Protein AF-A0A392Q6C0-F1 (afdb_monomer_lite)

Sequence (117 aa):
AQSGRGTIIGIIDTGIWPESDSFRDDHMDNPPPRWRGICQVGESFDGSHCNRKIIGARWYYKGYEAEFGKLNISNGVEYLSPRDAFGHGTHTSSTAAGVLVENASFKGLAKGSARGG

Secondary structure (DSSP, 8-state):
--TTTT------SS-B-TTSGGG--TTPPPPPTT----B--BTTB-GGG--SSS--B----HHHHHHH-S---GGGS--SSSB-SSSHHHHHHHHHHPPPEEEEEETTEEEEEE---

Organism: NCBI:txid97028

pLDDT: mean 94.41, std 7.81, range [44.97, 98.75]

InterPro domains:
  IPR000209 Peptidase S8/S53 domain [PF00082] (4-112)
  IPR015500 Peptidase S8, subtilisin-related [PR00723] (4-23)
  IPR015500 Peptidase S8, subtilisin-related [PR00723] (84-97)
  IPR036852 Peptidase S8/S53 domain superfamily [G3DSA:3.40.50.200] (1-117)
  IPR036852 Peptidase S8/S53 domain superfamily [SSF52743] (3-112)
  IPR045051 Subtilisin-like protease [PTHR10795] (4-117)

Radius of gyration: 15.45 Å; chains: 1; bounding box: 41×22×43 Å

Structure (mmCIF, N/CA/C/O backbone):
data_AF-A0A392Q6C0-F1
#
_entry.id   AF-A0A392Q6C0-F1
#
loop_
_atom_site.group_PDB
_atom_site.id
_atom_site.type_symbol
_atom_site.label_atom_id
_atom_site.label_alt_id
_atom_site.label_comp_id
_atom_site.label_asym_id
_atom_site.label_entity_id
_atom_site.label_seq_id
_atom_site.pdbx_PDB_ins_code
_atom_site.Cartn_x
_atom_site.Cartn_y
_atom_site.Cartn_z
_atom_site.occupancy
_atom_site.B_iso_or_equiv
_atom_site.auth_seq_id
_atom_site.auth_comp_id
_atom_site.auth_asym_id
_atom_site.auth_atom_id
_atom_site.pdbx_PDB_model_num
ATOM 1 N N . ALA A 1 1 ? -24.149 9.189 11.033 1.00 44.97 1 ALA A N 1
ATOM 2 C CA . ALA A 1 1 ? -23.258 9.993 10.172 1.00 44.97 1 ALA A CA 1
ATOM 3 C C . ALA A 1 1 ? -22.483 9.048 9.252 1.00 44.97 1 ALA A C 1
ATOM 5 O O . ALA A 1 1 ? -21.756 8.207 9.755 1.00 44.97 1 ALA A O 1
ATOM 6 N N . GLN A 1 2 ? -22.694 9.119 7.933 1.00 57.28 2 GLN A N 1
ATOM 7 C CA . GLN A 1 2 ? -22.043 8.267 6.918 1.00 57.28 2 GLN A CA 1
ATOM 8 C C . GLN A 1 2 ? -20.742 8.909 6.401 1.00 57.28 2 GLN A C 1
ATOM 10 O O . GLN A 1 2 ? -20.572 9.087 5.197 1.00 57.28 2 GLN A O 1
ATOM 15 N N . SER A 1 3 ? -19.851 9.351 7.293 1.00 67.94 3 SER A N 1
ATOM 16 C CA . SER A 1 3 ? -18.682 10.119 6.843 1.00 67.94 3 SER A CA 1
ATOM 17 C C . SER A 1 3 ? -17.766 9.246 5.971 1.00 67.94 3 SER A C 1
ATOM 19 O O . SER A 1 3 ? -17.261 8.230 6.439 1.00 67.94 3 SER A O 1
ATOM 21 N N . GLY A 1 4 ? -17.606 9.611 4.693 1.00 78.62 4 GLY A N 1
ATOM 22 C CA . GLY A 1 4 ? -16.694 8.970 3.731 1.00 78.62 4 GLY A CA 1
ATOM 23 C C . GLY A 1 4 ? -17.248 7.798 2.902 1.00 78.62 4 GLY A C 1
ATOM 24 O O . GLY A 1 4 ? -16.569 7.346 1.980 1.00 78.62 4 GLY A O 1
ATOM 25 N N . ARG A 1 5 ? -18.469 7.303 3.158 1.00 82.94 5 ARG A N 1
ATOM 26 C CA . ARG A 1 5 ? -19.019 6.135 2.437 1.00 82.94 5 ARG A CA 1
ATOM 27 C C . ARG A 1 5 ? -19.204 6.439 0.943 1.00 82.94 5 ARG A C 1
ATOM 29 O O . ARG A 1 5 ? -19.884 7.390 0.577 1.00 82.94 5 ARG A O 1
ATOM 36 N N . GLY A 1 6 ? -18.630 5.607 0.073 1.00 87.12 6 GLY A N 1
ATOM 37 C CA . GLY A 1 6 ? -18.707 5.776 -1.387 1.00 87.12 6 GLY A CA 1
ATOM 38 C C . GLY A 1 6 ? -17.686 6.755 -1.987 1.00 87.12 6 GLY A C 1
ATOM 39 O O . GLY A 1 6 ? -17.549 6.834 -3.219 1.00 87.12 6 GLY A O 1
ATOM 40 N N . THR A 1 7 ? -16.938 7.464 -1.138 1.00 92.69 7 THR A N 1
ATOM 41 C CA . THR A 1 7 ? -15.783 8.274 -1.533 1.00 92.69 7 THR A CA 1
ATOM 42 C C . THR A 1 7 ? -14.560 7.378 -1.691 1.00 92.69 7 THR A C 1
ATOM 44 O O . THR A 1 7 ? -14.375 6.416 -0.954 1.00 92.69 7 THR A O 1
ATOM 47 N N . ILE A 1 8 ? -13.729 7.689 -2.683 1.00 96.25 8 ILE A N 1
ATOM 48 C CA . ILE A 1 8 ? -12.494 6.964 -2.979 1.00 96.25 8 ILE A CA 1
ATOM 49 C C . ILE A 1 8 ? -11.374 7.997 -2.948 1.00 96.25 8 ILE A C 1
ATOM 51 O O . ILE A 1 8 ? -11.468 9.004 -3.649 1.00 96.25 8 ILE A O 1
ATOM 55 N N . ILE A 1 9 ? -10.350 7.754 -2.134 1.00 97.00 9 ILE A N 1
ATOM 56 C CA . ILE A 1 9 ? -9.175 8.619 -2.011 1.00 97.00 9 ILE A CA 1
ATOM 57 C C . ILE A 1 9 ? -8.041 7.965 -2.800 1.00 97.00 9 ILE A C 1
ATOM 59 O O . ILE A 1 9 ? -7.673 6.825 -2.525 1.00 97.00 9 ILE A O 1
ATOM 63 N N . GLY A 1 10 ? -7.519 8.671 -3.802 1.00 97.94 10 GLY A N 1
ATOM 64 C CA . GLY A 1 10 ? -6.311 8.265 -4.515 1.00 97.94 10 GLY A CA 1
ATOM 65 C C . GLY A 1 10 ? -5.081 8.845 -3.827 1.00 97.94 10 GLY A C 1
ATOM 66 O O . GLY A 1 10 ? -5.032 10.049 -3.594 1.00 97.94 10 GLY A O 1
ATOM 67 N N . ILE A 1 11 ? -4.103 7.997 -3.520 1.00 98.25 11 ILE A N 1
ATOM 68 C CA . ILE A 1 11 ? -2.833 8.385 -2.900 1.00 98.25 11 ILE A CA 1
ATOM 69 C C . ILE A 1 11 ? -1.718 8.104 -3.914 1.00 98.25 11 ILE A C 1
ATOM 71 O O . ILE A 1 11 ? -1.582 6.972 -4.376 1.00 98.25 11 ILE A O 1
ATOM 75 N N . ILE A 1 12 ? -0.969 9.140 -4.303 1.00 98.12 12 ILE A N 1
ATOM 76 C CA . ILE A 1 12 ? 0.212 9.030 -5.173 1.00 98.12 12 ILE A CA 1
ATOM 77 C C . ILE A 1 12 ? 1.431 9.139 -4.263 1.00 98.12 12 ILE A C 1
ATOM 79 O O . ILE A 1 12 ? 1.729 10.223 -3.773 1.00 98.12 12 ILE A O 1
ATOM 83 N N . ASP A 1 13 ? 2.076 8.011 -3.989 1.00 97.88 13 ASP A N 1
ATOM 84 C CA . ASP A 1 13 ? 3.113 7.890 -2.961 1.00 97.88 13 ASP A CA 1
ATOM 85 C C . ASP A 1 13 ? 4.011 6.667 -3.262 1.00 97.88 13 ASP A C 1
ATOM 87 O O . ASP A 1 13 ? 3.919 6.101 -4.353 1.00 97.88 13 ASP A O 1
ATOM 91 N N . THR A 1 14 ? 4.848 6.230 -2.318 1.00 97.06 14 THR A N 1
ATOM 92 C CA . THR A 1 14 ? 5.822 5.126 -2.452 1.00 97.06 14 THR A CA 1
ATOM 93 C C . THR A 1 14 ? 5.209 3.721 -2.490 1.00 97.06 14 THR A C 1
ATOM 95 O O . THR A 1 14 ? 5.929 2.736 -2.402 1.00 97.06 14 THR A O 1
ATOM 98 N N . GLY A 1 15 ? 3.884 3.604 -2.604 1.00 98.19 15 GLY A N 1
ATOM 99 C CA . GLY A 1 15 ? 3.158 2.333 -2.583 1.00 98.19 15 GLY A CA 1
ATOM 100 C C . GLY A 1 15 ? 2.342 2.131 -1.308 1.00 98.19 15 GLY A C 1
ATOM 101 O O . GLY A 1 15 ? 1.994 3.085 -0.609 1.00 98.19 15 GLY A O 1
ATOM 102 N N . ILE A 1 16 ? 1.986 0.878 -1.024 1.00 98.75 16 ILE A N 1
ATOM 103 C CA . ILE A 1 16 ? 1.256 0.493 0.191 1.00 98.75 16 ILE A CA 1
ATOM 104 C C . ILE A 1 16 ? 1.733 -0.857 0.743 1.00 98.75 16 ILE A C 1
ATOM 106 O O . ILE A 1 16 ? 2.096 -1.749 -0.023 1.00 98.75 16 ILE A O 1
ATOM 110 N N . TRP A 1 17 ? 1.719 -1.021 2.069 1.00 98.56 17 TRP A N 1
ATOM 111 C CA . TRP A 1 17 ? 1.899 -2.308 2.744 1.00 98.56 17 TRP A CA 1
ATOM 112 C C . TRP A 1 17 ? 0.529 -2.927 3.081 1.00 98.56 17 TRP A C 1
ATOM 114 O O . TRP A 1 17 ? -0.049 -2.605 4.126 1.00 98.56 17 TRP A O 1
ATOM 124 N N . PRO A 1 18 ? -0.039 -3.763 2.192 1.00 98.38 18 PRO A N 1
ATOM 125 C CA . PRO A 1 18 ? -1.437 -4.196 2.262 1.00 98.38 18 PRO A CA 1
ATOM 126 C C . PRO A 1 18 ? -1.781 -5.026 3.505 1.00 98.38 18 PRO A C 1
ATOM 128 O O . PRO A 1 18 ? -2.929 -5.018 3.938 1.00 98.38 18 PRO A O 1
ATOM 131 N N . GLU A 1 19 ? -0.804 -5.694 4.117 1.00 98.38 19 GLU A N 1
ATOM 132 C CA . GLU A 1 19 ? -0.999 -6.525 5.310 1.00 98.38 19 GLU A CA 1
ATOM 133 C C . GLU A 1 19 ? -1.127 -5.716 6.609 1.00 98.38 19 GLU A C 1
ATOM 135 O O . GLU A 1 19 ? -1.334 -6.294 7.674 1.00 98.38 19 GLU A O 1
ATOM 140 N N . SER A 1 20 ? -0.976 -4.388 6.562 1.00 98.44 20 SER A N 1
ATOM 141 C CA . SER A 1 20 ? -1.155 -3.549 7.748 1.00 98.44 20 SER A CA 1
ATOM 142 C C . SER A 1 20 ? -2.582 -3.650 8.291 1.00 98.44 20 SER A C 1
ATOM 144 O O . SER A 1 20 ? -3.556 -3.549 7.542 1.00 98.44 20 SER A O 1
ATOM 146 N N . ASP A 1 21 ? -2.715 -3.705 9.618 1.00 98.06 21 ASP A N 1
ATOM 147 C CA . ASP A 1 21 ? -4.013 -3.676 10.304 1.00 98.06 21 ASP A CA 1
ATOM 148 C C . ASP A 1 21 ? -4.868 -2.452 9.934 1.00 98.06 21 ASP A C 1
ATOM 150 O O . ASP A 1 21 ? -6.098 -2.508 9.973 1.00 98.06 21 ASP A O 1
ATOM 154 N N . SER A 1 22 ? -4.229 -1.357 9.509 1.00 98.31 22 SER A N 1
ATOM 155 C CA . SER A 1 22 ? -4.911 -0.143 9.040 1.00 98.31 22 SER A CA 1
ATOM 156 C C . SER A 1 22 ? -5.716 -0.354 7.753 1.00 98.31 22 SER A C 1
ATOM 158 O O . SER A 1 22 ? -6.545 0.496 7.408 1.00 98.31 22 SER A O 1
ATOM 160 N N . PHE A 1 23 ? -5.499 -1.464 7.043 1.00 98.12 23 PHE A N 1
ATOM 161 C CA . PHE A 1 23 ? -6.120 -1.761 5.753 1.00 98.12 23 PHE A CA 1
ATOM 162 C C . PHE A 1 23 ? -6.996 -3.020 5.745 1.00 98.12 23 PHE A C 1
ATOM 164 O O . PHE A 1 23 ? -7.399 -3.482 4.673 1.00 98.12 23 PHE A O 1
ATOM 171 N N . ARG A 1 24 ? -7.352 -3.551 6.923 1.00 97.19 24 ARG A N 1
ATOM 172 C CA . ARG A 1 24 ? -8.367 -4.610 7.035 1.00 97.19 24 ARG A CA 1
ATOM 173 C C . ARG A 1 24 ? -9.732 -4.125 6.549 1.00 97.19 24 ARG A C 1
ATOM 175 O O . ARG A 1 24 ? -10.034 -2.928 6.568 1.00 97.19 24 ARG A O 1
ATOM 182 N N . ASP A 1 25 ? -10.572 -5.062 6.123 1.00 96.12 25 ASP A N 1
ATOM 183 C CA . ASP A 1 25 ? -11.842 -4.772 5.457 1.00 96.12 25 ASP A CA 1
ATOM 184 C C . ASP A 1 25 ? -13.060 -5.484 6.082 1.00 96.12 25 ASP A C 1
ATOM 186 O O . ASP A 1 25 ? -14.130 -5.548 5.466 1.00 96.12 25 ASP A O 1
ATOM 190 N N . ASP A 1 26 ? -12.920 -5.957 7.327 1.00 91.44 26 ASP A N 1
ATOM 191 C CA . ASP A 1 26 ? -13.892 -6.778 8.078 1.00 91.44 26 ASP A CA 1
ATOM 192 C C . ASP A 1 26 ? -15.316 -6.191 8.107 1.00 91.44 26 ASP A C 1
ATOM 194 O O . ASP A 1 26 ? -16.311 -6.917 8.150 1.00 91.44 26 ASP A O 1
ATOM 198 N N . HIS A 1 27 ? -15.426 -4.861 8.060 1.00 87.00 27 HIS A N 1
ATOM 199 C CA . HIS A 1 27 ? -16.690 -4.119 8.130 1.00 87.00 27 HIS A CA 1
ATOM 200 C C . HIS A 1 27 ? -16.869 -3.127 6.972 1.00 87.00 27 HIS A C 1
ATOM 202 O O . HIS A 1 27 ? -17.583 -2.133 7.103 1.00 87.00 27 HIS A O 1
ATOM 208 N N . MET A 1 28 ? -16.201 -3.377 5.843 1.00 91.12 28 MET A N 1
ATOM 209 C CA . MET A 1 28 ? -16.342 -2.574 4.628 1.00 91.12 28 MET A CA 1
ATOM 210 C C . MET A 1 28 ? -17.332 -3.203 3.656 1.00 91.12 28 MET A C 1
ATOM 212 O O . MET A 1 28 ? -17.314 -4.412 3.432 1.00 91.12 28 MET A O 1
ATOM 216 N N . ASP A 1 29 ? -18.161 -2.376 3.025 1.00 91.88 29 ASP A N 1
ATOM 217 C CA . ASP A 1 29 ? -18.975 -2.797 1.888 1.00 91.88 29 ASP A CA 1
ATOM 218 C C . ASP A 1 29 ? -18.130 -2.980 0.633 1.00 91.88 29 ASP A C 1
ATOM 220 O O . ASP A 1 29 ? -16.992 -2.522 0.539 1.00 91.88 29 ASP A O 1
ATOM 224 N N . ASN A 1 30 ? -18.722 -3.612 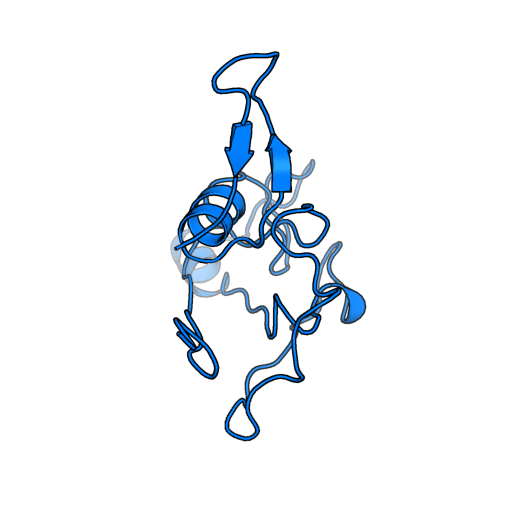-0.376 1.00 94.31 30 ASN A N 1
ATOM 225 C CA . ASN A 1 30 ? -18.089 -3.722 -1.681 1.00 94.31 30 ASN A CA 1
ATOM 226 C C . ASN A 1 30 ? -17.744 -2.337 -2.265 1.00 94.31 30 ASN A C 1
ATOM 228 O O . ASN A 1 30 ? -18.476 -1.366 -2.027 1.00 94.31 30 ASN A O 1
ATOM 232 N N . PRO A 1 31 ? -16.674 -2.247 -3.080 1.00 94.88 31 PRO A N 1
ATOM 233 C CA . PRO A 1 31 ? -16.307 -1.013 -3.762 1.00 94.88 31 PRO A CA 1
ATOM 234 C C . PRO A 1 31 ? -17.495 -0.403 -4.527 1.00 94.88 31 PRO A C 1
ATOM 236 O O . PRO A 1 31 ? -18.320 -1.144 -5.073 1.00 94.88 31 PRO A O 1
ATOM 239 N N . PRO A 1 32 ? -17.595 0.937 -4.624 1.00 95.19 32 PRO A N 1
ATOM 240 C CA . PRO A 1 32 ? -18.695 1.586 -5.333 1.00 95.19 32 PRO A CA 1
ATOM 241 C C . PRO A 1 32 ? -18.816 1.081 -6.782 1.00 95.19 32 PRO A C 1
ATOM 243 O O . PRO A 1 32 ? -17.789 0.981 -7.450 1.00 95.19 32 PRO A O 1
ATOM 246 N N . PRO A 1 33 ? -20.026 0.873 -7.341 1.00 95.69 33 PRO A N 1
ATOM 247 C CA . PRO A 1 33 ? -20.200 0.347 -8.706 1.00 95.69 33 PRO A CA 1
ATOM 248 C C . PRO A 1 33 ? -19.524 1.172 -9.815 1.00 95.69 33 PRO A C 1
ATOM 250 O O . PRO A 1 33 ? -19.254 0.671 -10.905 1.00 95.69 33 PRO A O 1
ATOM 253 N N . ARG A 1 34 ? -19.248 2.455 -9.542 1.00 96.31 34 ARG A N 1
ATOM 254 C CA . ARG A 1 34 ? -18.508 3.361 -10.435 1.00 96.31 34 ARG A CA 1
ATOM 255 C C . ARG A 1 34 ? -16.997 3.104 -10.468 1.00 96.31 34 ARG A C 1
ATOM 257 O O . ARG A 1 34 ? -16.316 3.689 -11.304 1.00 96.31 34 ARG A O 1
ATOM 264 N N . TRP A 1 35 ? -16.454 2.310 -9.545 1.00 97.56 35 TRP A N 1
ATOM 265 C CA . TRP A 1 35 ? -15.030 2.003 -9.488 1.00 97.56 35 TRP A CA 1
ATOM 266 C C . TRP A 1 35 ? -14.620 1.134 -10.680 1.00 97.56 35 TRP A C 1
ATOM 268 O O . TRP A 1 35 ? -15.233 0.107 -10.957 1.00 97.56 35 TRP A O 1
ATOM 278 N N . ARG A 1 36 ? -13.582 1.571 -11.401 1.00 97.75 36 ARG A N 1
ATOM 279 C CA . ARG A 1 36 ? -13.035 0.899 -12.595 1.00 97.75 36 ARG A CA 1
ATOM 280 C C . ARG A 1 36 ? -11.523 0.668 -12.506 1.00 97.75 36 ARG A C 1
ATOM 282 O O . ARG A 1 36 ? -10.896 0.337 -13.507 1.00 97.75 36 ARG A O 1
ATOM 289 N N . GLY A 1 37 ? -10.926 0.914 -11.339 1.00 97.56 37 GLY A N 1
ATOM 290 C CA . GLY A 1 37 ? -9.506 0.658 -11.121 1.00 97.56 37 GLY A CA 1
ATOM 291 C C . GLY A 1 37 ? -9.199 -0.838 -11.083 1.00 97.56 37 GLY A C 1
ATOM 292 O O . GLY A 1 37 ? -10.100 -1.674 -11.060 1.00 97.56 37 GLY A O 1
ATOM 293 N N . ILE A 1 38 ? -7.909 -1.164 -11.076 1.00 98.19 38 ILE A N 1
ATOM 294 C CA . ILE A 1 38 ? -7.424 -2.546 -11.022 1.00 98.19 38 ILE A CA 1
ATOM 295 C C . ILE A 1 38 ? -6.523 -2.742 -9.806 1.00 98.19 38 ILE A C 1
ATOM 297 O O . ILE A 1 38 ? -5.948 -1.783 -9.289 1.00 98.19 38 ILE A O 1
ATOM 301 N N . CYS A 1 39 ? -6.362 -3.998 -9.407 1.00 98.44 39 CYS A N 1
ATOM 302 C CA . CYS A 1 39 ? -5.266 -4.428 -8.556 1.00 98.44 39 CYS A CA 1
ATOM 303 C C . CYS A 1 39 ? -4.130 -4.929 -9.452 1.00 98.44 39 CYS A C 1
ATOM 305 O O . CYS A 1 39 ? -4.190 -6.044 -9.968 1.00 98.44 39 CYS A O 1
ATOM 307 N N . GLN A 1 40 ? -3.151 -4.073 -9.744 1.00 98.62 40 GLN A N 1
ATOM 308 C CA . GLN A 1 40 ? -2.041 -4.452 -10.611 1.00 98.62 40 GLN A CA 1
ATOM 309 C C . GLN A 1 40 ? -1.063 -5.341 -9.841 1.00 98.62 40 GLN A C 1
ATOM 311 O O . GLN A 1 40 ? -0.445 -4.892 -8.881 1.00 98.62 40 GLN A O 1
ATOM 316 N N . VAL A 1 41 ? -0.911 -6.583 -10.299 1.00 98.19 41 VAL A N 1
ATOM 317 C CA . VAL A 1 41 ? 0.049 -7.537 -9.735 1.00 98.19 41 VAL A CA 1
ATOM 318 C C . VAL A 1 41 ? 1.491 -7.158 -10.080 1.00 98.19 41 VAL A C 1
ATOM 320 O O . VAL A 1 41 ? 1.750 -6.483 -11.083 1.00 98.19 41 VAL A O 1
ATOM 323 N N . GLY A 1 42 ? 2.426 -7.622 -9.261 1.00 96.69 42 GLY A N 1
ATOM 324 C CA . GLY A 1 42 ? 3.856 -7.440 -9.450 1.00 96.69 42 GLY A CA 1
ATOM 325 C C . GLY A 1 42 ? 4.663 -8.215 -8.414 1.00 96.69 42 GLY A C 1
ATOM 326 O O . GLY A 1 42 ? 4.159 -9.120 -7.749 1.00 96.69 42 GLY A O 1
ATOM 327 N N . GLU A 1 43 ? 5.931 -7.850 -8.278 1.00 95.88 43 GLU A N 1
ATOM 328 C CA . GLU A 1 43 ? 6.829 -8.417 -7.276 1.00 95.88 43 GLU A CA 1
ATOM 329 C C . GLU A 1 43 ? 6.244 -8.336 -5.858 1.00 95.88 43 GLU A C 1
ATOM 331 O O . GLU A 1 43 ? 5.897 -7.258 -5.372 1.00 95.88 43 GLU A O 1
ATOM 336 N N . SER A 1 44 ? 6.126 -9.489 -5.194 1.00 95.50 44 SER A N 1
ATOM 337 C CA . SER A 1 44 ? 5.594 -9.607 -3.829 1.00 95.50 44 SER A CA 1
ATOM 338 C C . SER A 1 44 ? 4.209 -8.968 -3.631 1.00 95.50 44 SER A C 1
ATOM 340 O O . SER A 1 44 ? 3.841 -8.627 -2.511 1.00 95.50 44 SER A O 1
ATOM 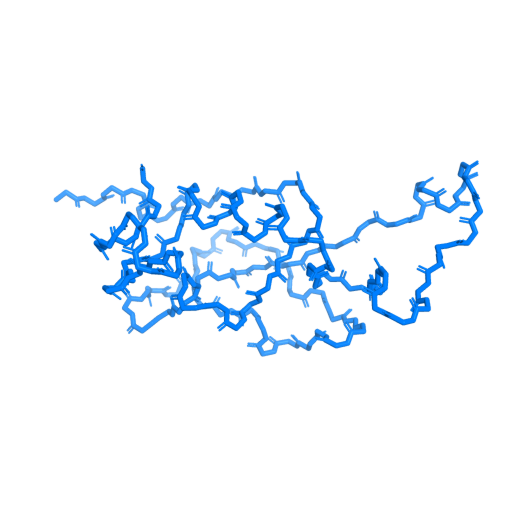342 N N . PHE A 1 45 ? 3.425 -8.786 -4.697 1.00 98.06 45 PHE A N 1
ATOM 343 C CA . PHE A 1 45 ? 2.097 -8.179 -4.642 1.00 98.06 45 PHE A CA 1
ATOM 344 C C . PHE A 1 45 ? 1.179 -8.872 -5.653 1.00 98.06 45 PHE A C 1
ATOM 346 O O . PHE A 1 45 ? 1.236 -8.625 -6.858 1.00 98.06 45 PHE A O 1
ATOM 353 N N . ASP A 1 46 ? 0.328 -9.766 -5.166 1.00 97.69 46 ASP A N 1
ATOM 354 C CA . ASP A 1 46 ? -0.694 -10.447 -5.961 1.00 97.69 46 ASP A CA 1
ATOM 355 C C . ASP A 1 46 ? -2.090 -9.806 -5.818 1.00 97.69 46 ASP A C 1
ATOM 357 O O . ASP A 1 46 ? -2.294 -8.854 -5.065 1.00 97.69 46 ASP A O 1
ATOM 361 N N . GLY A 1 47 ? -3.072 -10.343 -6.547 1.00 95.69 47 GLY A N 1
ATOM 362 C CA . GLY A 1 47 ? -4.435 -9.810 -6.567 1.00 95.69 47 GLY A CA 1
ATOM 363 C C . GLY A 1 47 ? -5.194 -9.905 -5.238 1.00 95.69 47 GLY A C 1
ATOM 364 O O . GLY A 1 47 ? -6.199 -9.215 -5.095 1.00 95.69 47 GLY A O 1
ATOM 365 N N . SER A 1 48 ? -4.733 -10.712 -4.276 1.00 96.19 48 SER A N 1
ATOM 366 C CA . SER A 1 48 ? -5.358 -10.834 -2.952 1.00 96.19 48 SER A CA 1
ATOM 367 C C . SER A 1 48 ? -5.032 -9.663 -2.019 1.00 96.19 48 SER A C 1
ATOM 369 O O . SER A 1 48 ? -5.724 -9.453 -1.027 1.00 96.19 48 SER A O 1
ATOM 371 N N . HIS A 1 49 ? -4.028 -8.855 -2.368 1.00 98.31 49 HIS A N 1
ATOM 372 C CA . HIS A 1 49 ? -3.633 -7.675 -1.598 1.00 98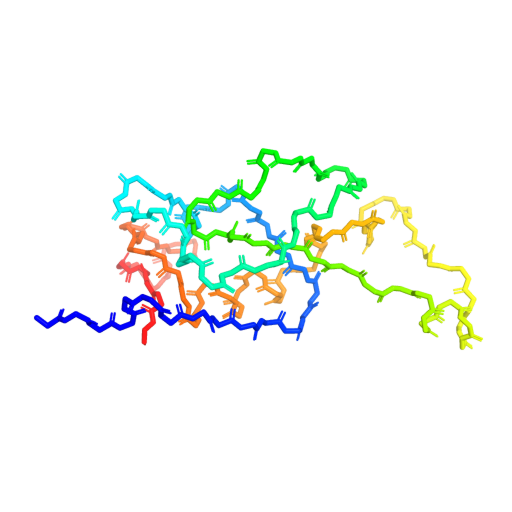.31 49 HIS A CA 1
ATOM 373 C C . HIS A 1 49 ? -4.569 -6.475 -1.787 1.00 98.31 49 HIS A C 1
ATOM 375 O O . HIS A 1 49 ? -4.512 -5.523 -1.008 1.00 98.31 49 HIS A O 1
ATOM 381 N N . CYS A 1 50 ? -5.441 -6.503 -2.798 1.00 98.44 50 CYS A N 1
ATOM 382 C CA . CYS A 1 50 ? -6.582 -5.599 -2.849 1.00 98.44 50 CYS A CA 1
ATOM 383 C C . CYS A 1 50 ? -7.807 -6.278 -2.244 1.00 98.44 50 CYS A C 1
ATOM 385 O O . CYS A 1 50 ? -8.100 -7.440 -2.512 1.00 98.44 50 CYS A O 1
ATOM 387 N N . ASN A 1 51 ? -8.555 -5.515 -1.462 1.00 97.75 51 ASN A N 1
ATOM 388 C CA . ASN A 1 51 ? -9.720 -5.976 -0.722 1.00 97.75 51 ASN A CA 1
ATOM 389 C C . ASN A 1 51 ? -10.811 -4.886 -0.760 1.00 97.75 51 ASN A C 1
ATOM 391 O O . ASN A 1 51 ? -10.771 -3.980 -1.599 1.00 97.75 51 ASN A O 1
ATOM 395 N N . ARG A 1 52 ? -11.813 -4.934 0.126 1.00 97.06 52 ARG A N 1
ATOM 396 C CA . ARG A 1 52 ? -12.857 -3.891 0.168 1.00 97.06 52 ARG A CA 1
ATOM 397 C C . ARG A 1 52 ? -12.359 -2.550 0.735 1.00 97.06 52 ARG A C 1
ATOM 399 O O . ARG A 1 52 ? -13.073 -1.553 0.649 1.00 97.06 52 ARG A O 1
ATOM 406 N N . LYS A 1 53 ? -11.134 -2.497 1.269 1.00 96.50 53 LYS A N 1
ATOM 407 C CA . LYS A 1 53 ? -10.458 -1.293 1.767 1.00 96.50 53 LYS A CA 1
ATOM 408 C C . LYS A 1 53 ? -9.458 -0.713 0.761 1.00 96.50 53 LYS A C 1
ATOM 410 O O . LYS A 1 53 ? -9.606 0.438 0.353 1.00 96.50 53 LYS A O 1
ATOM 415 N N . ILE A 1 54 ? -8.467 -1.500 0.346 1.00 98.12 54 ILE A N 1
ATOM 416 C CA . ILE A 1 54 ? -7.554 -1.193 -0.759 1.00 98.12 54 ILE A CA 1
ATOM 417 C C . ILE A 1 54 ? -8.221 -1.696 -2.033 1.00 98.12 54 ILE A C 1
ATOM 419 O O . ILE A 1 54 ? -8.022 -2.828 -2.457 1.00 98.12 54 ILE A O 1
ATOM 423 N N . ILE A 1 55 ? -9.058 -0.860 -2.640 1.00 98.12 55 ILE A N 1
ATOM 424 C CA . ILE A 1 55 ? -9.899 -1.290 -3.768 1.00 98.12 55 ILE A CA 1
ATOM 425 C C . ILE A 1 55 ? -9.162 -1.289 -5.118 1.00 98.12 55 ILE A C 1
ATOM 427 O O . ILE A 1 55 ? -9.681 -1.783 -6.120 1.00 98.12 55 ILE A O 1
ATOM 431 N N . GLY A 1 56 ? -7.951 -0.734 -5.166 1.00 98.56 56 GLY A N 1
ATOM 432 C CA . GLY A 1 56 ? -7.029 -0.908 -6.280 1.00 98.56 56 GLY A CA 1
ATOM 433 C C . GLY A 1 56 ? -5.654 -0.333 -5.988 1.00 98.56 56 GLY A C 1
ATOM 434 O O . GLY A 1 56 ? -5.479 0.497 -5.098 1.00 98.56 56 GLY A O 1
ATOM 435 N N . ALA A 1 57 ? -4.689 -0.805 -6.763 1.00 98.69 57 ALA A N 1
ATOM 436 C CA . ALA A 1 57 ? -3.276 -0.552 -6.563 1.00 98.69 57 ALA A CA 1
ATOM 437 C C . ALA A 1 57 ? -2.594 -0.497 -7.932 1.00 98.69 57 ALA A C 1
ATOM 439 O O . ALA A 1 57 ? -2.821 -1.356 -8.790 1.00 98.69 57 ALA A O 1
ATOM 440 N N . ARG A 1 58 ? -1.803 0.549 -8.161 1.00 98.25 58 ARG A N 1
ATOM 441 C CA . ARG A 1 58 ? -1.073 0.806 -9.407 1.00 98.25 58 ARG A CA 1
ATOM 442 C C . ARG A 1 58 ? 0.302 1.334 -9.057 1.00 98.25 58 ARG A C 1
ATOM 444 O O . ARG A 1 58 ? 0.476 1.950 -8.014 1.00 98.25 58 ARG A O 1
ATOM 451 N N . TRP A 1 59 ? 1.235 1.140 -9.971 1.00 97.00 59 TRP A N 1
ATOM 452 C CA . TRP A 1 59 ? 2.598 1.618 -9.831 1.00 97.00 59 TRP A CA 1
ATOM 453 C C . TRP A 1 59 ? 3.123 2.062 -11.197 1.00 97.00 59 TRP A C 1
ATOM 455 O O . TRP A 1 59 ? 2.697 1.553 -12.242 1.00 97.00 59 TRP A O 1
ATOM 465 N N . TYR A 1 60 ? 3.995 3.067 -11.191 1.00 96.38 60 TYR A N 1
ATOM 466 C CA . TYR A 1 60 ? 4.451 3.756 -12.394 1.00 96.38 60 TYR A CA 1
ATOM 467 C C . TYR A 1 60 ? 5.940 4.066 -12.264 1.00 96.38 60 TYR A C 1
ATOM 469 O O . TYR A 1 60 ? 6.326 4.984 -11.555 1.00 96.38 60 TYR A O 1
ATOM 477 N N . TYR A 1 61 ? 6.772 3.304 -12.968 1.00 94.69 61 TYR A N 1
ATOM 478 C CA . TYR A 1 61 ? 8.234 3.391 -12.858 1.00 94.69 61 TYR A CA 1
ATOM 479 C C . TYR A 1 61 ? 8.917 3.760 -14.184 1.00 94.69 61 TYR A C 1
ATOM 481 O O . TYR A 1 61 ? 10.043 4.238 -14.196 1.00 94.69 61 TYR A O 1
ATOM 489 N N . LYS A 1 62 ? 8.224 3.610 -15.323 1.00 96.06 62 LYS A N 1
ATOM 490 C CA . LYS A 1 62 ? 8.795 3.875 -16.658 1.00 96.06 62 LYS A CA 1
ATOM 491 C C . LYS A 1 62 ? 9.309 5.306 -16.842 1.00 96.06 62 LYS A C 1
ATOM 493 O O . LYS A 1 62 ? 10.253 5.507 -17.594 1.00 96.06 62 LYS A O 1
ATOM 498 N N . GLY A 1 63 ? 8.680 6.286 -16.187 1.00 95.88 63 GLY A N 1
ATOM 499 C CA . GLY A 1 63 ? 9.147 7.676 -16.207 1.00 95.88 63 GLY A CA 1
ATOM 500 C C . GLY A 1 63 ? 10.509 7.820 -15.530 1.00 95.88 63 GLY A C 1
ATOM 501 O O . GLY A 1 63 ? 11.420 8.387 -16.120 1.00 95.88 63 GLY A O 1
ATOM 502 N N . TYR A 1 64 ? 10.665 7.206 -14.354 1.00 93.62 64 TYR A N 1
ATOM 503 C CA . TYR A 1 64 ? 11.949 7.129 -13.660 1.00 93.62 64 TYR A CA 1
ATOM 504 C C . TYR A 1 64 ? 13.001 6.429 -14.525 1.00 93.62 64 TYR A C 1
ATOM 506 O O . TYR A 1 64 ? 14.090 6.961 -14.704 1.00 93.62 64 TYR A O 1
ATOM 514 N N . GLU A 1 65 ? 12.674 5.277 -15.121 1.00 95.56 65 GLU A N 1
ATOM 515 C CA . GLU A 1 65 ? 13.651 4.544 -15.934 1.00 95.56 65 GLU A CA 1
ATOM 516 C C . GLU A 1 65 ? 14.105 5.293 -17.186 1.00 95.56 65 GLU A C 1
ATOM 518 O O . GLU A 1 65 ? 15.257 5.152 -17.599 1.00 95.56 65 GLU A O 1
ATOM 523 N N . ALA A 1 66 ? 13.222 6.093 -17.785 1.00 97.31 66 ALA A N 1
ATOM 524 C CA . ALA A 1 66 ? 13.564 6.923 -18.933 1.00 97.31 66 ALA A CA 1
ATOM 525 C C . ALA A 1 66 ? 14.540 8.060 -18.576 1.00 97.31 66 ALA A C 1
ATOM 527 O O . ALA A 1 66 ? 15.324 8.464 -19.431 1.00 97.31 66 ALA A O 1
ATOM 528 N N . GLU A 1 67 ? 14.496 8.568 -17.342 1.00 97.38 67 GLU A N 1
ATOM 529 C CA . GLU A 1 67 ? 15.308 9.704 -16.886 1.00 97.38 67 GLU A CA 1
ATOM 530 C C . GLU A 1 67 ? 16.600 9.267 -16.175 1.00 97.38 67 GLU A C 1
ATOM 532 O O . GLU A 1 67 ? 17.667 9.824 -16.427 1.00 97.38 67 GLU A O 1
ATOM 537 N N . PHE A 1 68 ? 16.523 8.241 -15.325 1.00 95.00 68 PHE A N 1
ATOM 538 C CA . PHE A 1 68 ? 17.601 7.835 -14.415 1.00 95.00 68 PHE A CA 1
ATOM 539 C C . PHE A 1 68 ? 18.168 6.437 -14.703 1.00 95.00 68 PHE A C 1
ATOM 541 O O . PHE A 1 68 ? 19.162 6.036 -14.095 1.00 95.00 68 PHE A O 1
ATOM 548 N N . GLY A 1 69 ? 17.579 5.693 -15.644 1.00 94.06 69 GLY A N 1
ATOM 549 C CA . GLY A 1 69 ? 17.952 4.311 -15.941 1.00 94.06 69 GLY A CA 1
ATOM 550 C C . GLY A 1 69 ? 17.251 3.285 -15.044 1.00 94.06 69 GLY A C 1
ATOM 551 O O . GLY A 1 69 ? 16.335 3.604 -14.292 1.00 94.06 69 GLY A O 1
ATOM 552 N N . LYS A 1 70 ? 17.648 2.012 -15.161 1.00 91.50 70 LYS A N 1
ATOM 553 C CA . LYS A 1 70 ? 16.935 0.891 -14.525 1.00 91.50 70 LYS A CA 1
ATOM 554 C C . LYS A 1 70 ? 16.795 1.067 -13.015 1.00 91.50 70 LYS A C 1
ATOM 556 O O . LYS A 1 70 ? 17.771 1.354 -12.324 1.00 91.50 70 LYS A O 1
ATOM 561 N N . LEU A 1 71 ? 15.591 0.792 -12.522 1.00 87.81 71 LEU A N 1
ATOM 562 C CA . LEU A 1 71 ? 15.296 0.781 -11.096 1.00 87.81 71 LEU A CA 1
ATOM 563 C C . LEU A 1 71 ? 16.137 -0.295 -10.394 1.00 87.81 71 LEU A C 1
ATOM 565 O O . LEU A 1 71 ? 16.204 -1.443 -10.846 1.00 87.81 71 LEU A O 1
ATOM 569 N N . ASN A 1 72 ? 16.774 0.065 -9.281 1.00 85.62 72 ASN A N 1
ATOM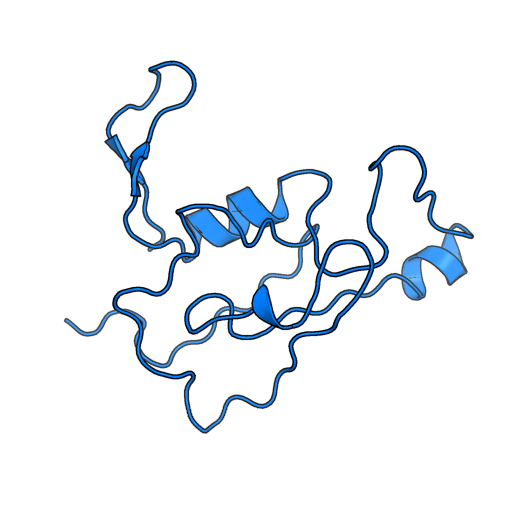 570 C CA . ASN A 1 72 ? 17.474 -0.909 -8.459 1.00 85.62 72 ASN A CA 1
ATOM 571 C C . ASN A 1 72 ? 16.488 -1.621 -7.524 1.00 85.62 72 ASN A C 1
ATOM 573 O O . ASN A 1 72 ? 16.023 -1.037 -6.553 1.00 85.62 72 ASN A O 1
ATOM 577 N N . ILE A 1 73 ? 16.241 -2.898 -7.799 1.00 85.06 73 ILE A N 1
ATOM 578 C CA . ILE A 1 73 ? 15.320 -3.760 -7.038 1.00 85.06 73 ILE A CA 1
ATOM 579 C C . ILE A 1 73 ? 16.059 -4.695 -6.067 1.00 85.06 73 ILE A C 1
ATOM 581 O O . ILE A 1 73 ? 15.502 -5.651 -5.536 1.00 85.06 73 ILE A O 1
ATOM 585 N N . SER A 1 74 ? 17.363 -4.484 -5.867 1.00 85.69 74 SER A N 1
ATOM 586 C CA . SER A 1 74 ? 18.158 -5.351 -4.995 1.00 85.69 74 SER A CA 1
ATOM 587 C C . SER A 1 74 ? 17.776 -5.180 -3.525 1.00 85.69 74 SER A C 1
ATOM 589 O O . SER A 1 74 ? 17.539 -4.073 -3.050 1.00 85.69 74 SER A O 1
ATOM 591 N N . ASN A 1 75 ? 17.755 -6.296 -2.792 1.00 79.94 75 ASN A N 1
ATOM 592 C CA . ASN A 1 75 ? 17.593 -6.354 -1.335 1.00 79.94 75 ASN A CA 1
ATOM 593 C C . ASN A 1 75 ? 16.382 -5.580 -0.769 1.00 79.94 75 ASN A C 1
ATOM 595 O O . ASN A 1 75 ? 16.469 -5.053 0.338 1.00 79.94 75 ASN A O 1
ATOM 599 N N . GLY A 1 76 ? 15.264 -5.509 -1.501 1.00 78.69 76 GLY A N 1
ATOM 600 C CA . GLY A 1 76 ? 14.049 -4.834 -1.027 1.00 78.69 76 GLY A CA 1
ATOM 601 C C . GLY A 1 76 ? 14.167 -3.309 -0.955 1.00 78.69 76 GLY A C 1
ATOM 602 O O . GLY A 1 76 ? 13.393 -2.681 -0.242 1.00 78.69 76 GLY A O 1
ATOM 603 N N . VAL A 1 77 ? 15.133 -2.718 -1.671 1.00 86.62 77 VAL A N 1
ATOM 604 C CA . VAL A 1 77 ? 15.235 -1.259 -1.846 1.00 86.62 77 VAL A CA 1
ATOM 605 C C . VAL A 1 77 ? 14.002 -0.707 -2.559 1.00 86.62 77 VAL A C 1
ATOM 607 O O . VAL A 1 77 ? 13.562 0.392 -2.239 1.00 86.62 77 VAL A O 1
ATOM 610 N N . GLU A 1 78 ? 13.448 -1.471 -3.501 1.00 91.62 78 GLU A N 1
ATOM 611 C CA . GLU A 1 78 ? 12.206 -1.152 -4.198 1.00 91.62 78 GLU A CA 1
ATOM 612 C C . GLU A 1 78 ? 11.574 -2.429 -4.767 1.00 91.62 78 GLU A C 1
ATOM 614 O O . GLU A 1 78 ? 12.286 -3.408 -5.010 1.00 91.62 78 GLU A O 1
ATOM 619 N N . TYR A 1 79 ? 10.262 -2.406 -5.007 1.00 94.19 79 TYR A N 1
ATOM 620 C CA . TYR A 1 79 ? 9.530 -3.487 -5.663 1.00 94.19 79 TYR A CA 1
ATOM 621 C C . TYR A 1 79 ? 9.064 -3.078 -7.054 1.00 94.19 79 TYR A C 1
ATOM 623 O O . TYR A 1 79 ? 8.548 -1.981 -7.275 1.00 94.19 79 TYR A O 1
ATOM 631 N N . LEU A 1 80 ? 9.120 -4.017 -8.000 1.00 95.44 80 LEU A N 1
ATOM 632 C CA . LEU A 1 80 ? 8.391 -3.876 -9.261 1.00 95.44 80 LEU A CA 1
ATOM 633 C C . LEU A 1 80 ? 6.894 -4.185 -9.073 1.00 95.44 80 LEU A C 1
ATOM 635 O O . LEU A 1 80 ? 6.345 -5.114 -9.680 1.00 95.44 80 LEU A O 1
ATOM 639 N N . SER A 1 81 ? 6.239 -3.447 -8.174 1.00 97.06 81 SER A N 1
ATOM 640 C CA . SER A 1 81 ? 4.830 -3.602 -7.814 1.00 97.06 81 SER A CA 1
ATOM 641 C C . SER A 1 81 ? 4.292 -2.385 -7.043 1.00 97.06 81 SER A C 1
ATOM 643 O O . SER A 1 81 ? 5.031 -1.441 -6.788 1.00 97.06 81 SER A O 1
ATOM 645 N N . PRO A 1 82 ? 3.002 -2.368 -6.659 1.00 98.25 82 PRO A N 1
ATOM 646 C CA . PRO A 1 82 ? 2.466 -1.358 -5.742 1.00 98.25 82 PRO A CA 1
ATOM 647 C C . PRO A 1 82 ? 2.918 -1.488 -4.276 1.00 98.25 82 PRO A C 1
ATOM 649 O O . PRO A 1 82 ? 2.448 -0.707 -3.445 1.00 98.25 82 PRO A O 1
ATOM 652 N N . ARG A 1 83 ? 3.741 -2.488 -3.926 1.00 97.88 83 ARG A N 1
ATOM 653 C CA . ARG A 1 83 ? 4.199 -2.698 -2.549 1.00 97.88 83 ARG A CA 1
ATOM 654 C C . ARG A 1 83 ? 5.121 -1.567 -2.108 1.00 97.88 83 ARG A C 1
ATOM 656 O O . ARG A 1 83 ? 6.032 -1.191 -2.828 1.00 97.88 83 ARG A O 1
ATOM 663 N N . ASP A 1 84 ? 4.906 -1.085 -0.892 1.00 97.75 84 ASP A N 1
ATOM 664 C CA . ASP A 1 84 ? 5.752 -0.063 -0.276 1.00 97.75 84 ASP A CA 1
ATOM 665 C C . ASP A 1 84 ? 7.062 -0.660 0.259 1.00 97.75 84 ASP A C 1
ATOM 667 O O . ASP A 1 84 ? 7.035 -1.541 1.124 1.00 97.75 84 ASP A O 1
ATOM 671 N N . ALA A 1 85 ? 8.203 -0.165 -0.225 1.00 94.88 85 ALA A N 1
ATOM 672 C CA . ALA A 1 85 ? 9.528 -0.493 0.310 1.00 94.88 85 ALA A CA 1
ATOM 673 C C . ALA A 1 85 ? 10.013 0.492 1.391 1.00 94.88 85 ALA A C 1
ATOM 675 O O . ALA A 1 85 ? 10.880 0.149 2.194 1.00 94.88 85 ALA A O 1
ATOM 676 N N . PHE A 1 86 ? 9.457 1.709 1.435 1.00 94.25 86 PHE A N 1
ATOM 677 C CA . PHE A 1 86 ? 9.971 2.807 2.262 1.00 94.25 86 PHE A CA 1
ATOM 678 C C . PHE A 1 86 ? 9.107 3.089 3.500 1.00 94.25 86 PHE A C 1
ATOM 680 O O . PHE A 1 86 ? 9.630 3.372 4.577 1.00 94.25 86 PHE A O 1
ATOM 687 N N . GLY A 1 87 ? 7.784 2.999 3.367 1.00 97.25 87 GLY A N 1
ATOM 688 C CA . GLY A 1 87 ? 6.814 3.184 4.448 1.00 97.25 87 GLY A CA 1
ATOM 689 C C . GLY A 1 87 ? 6.046 4.508 4.401 1.00 97.25 87 GLY A C 1
ATOM 690 O O . GLY A 1 87 ? 5.029 4.634 5.088 1.00 97.25 87 GLY A O 1
ATOM 691 N N . HIS A 1 88 ? 6.492 5.494 3.610 1.00 98.25 88 HIS A N 1
ATOM 692 C CA . HIS A 1 88 ? 5.822 6.799 3.519 1.00 98.25 88 HIS A CA 1
ATOM 693 C C . HIS A 1 88 ? 4.400 6.648 2.969 1.00 98.25 88 HIS A C 1
ATOM 695 O O . HIS A 1 88 ? 3.460 7.117 3.606 1.00 98.25 88 HIS A O 1
ATOM 701 N N . GLY A 1 89 ? 4.208 5.894 1.883 1.00 98.56 89 GLY A N 1
ATOM 702 C CA . GLY A 1 89 ? 2.883 5.643 1.317 1.00 98.56 89 GLY A CA 1
ATOM 703 C C . GLY A 1 89 ? 1.940 4.917 2.272 1.00 98.56 89 GLY A C 1
ATOM 704 O O . GLY A 1 89 ? 0.778 5.308 2.422 1.00 98.56 89 GLY A O 1
ATOM 705 N N . THR A 1 90 ? 2.441 3.932 3.015 1.00 98.75 90 THR A N 1
ATOM 706 C CA . THR A 1 90 ? 1.687 3.235 4.069 1.00 98.75 90 THR A CA 1
ATOM 707 C C . THR A 1 90 ? 1.290 4.169 5.216 1.00 98.75 90 THR A C 1
ATOM 709 O O . THR A 1 90 ? 0.143 4.156 5.676 1.00 98.75 90 THR A O 1
ATOM 712 N N . HIS A 1 91 ? 2.208 5.018 5.676 1.00 98.56 91 HIS A N 1
ATOM 713 C CA . HIS A 1 91 ? 1.943 5.984 6.741 1.00 98.56 91 HIS A CA 1
ATOM 714 C C . HIS A 1 91 ? 0.939 7.063 6.296 1.00 98.56 91 HIS A C 1
ATOM 716 O O . HIS A 1 91 ? -0.032 7.355 7.000 1.00 98.56 91 HIS A O 1
ATOM 722 N N . THR A 1 92 ? 1.119 7.626 5.100 1.00 98.62 92 THR A N 1
ATOM 723 C CA . THR A 1 92 ? 0.231 8.647 4.524 1.00 98.62 92 THR A CA 1
ATOM 724 C C . THR A 1 92 ? -1.174 8.094 4.296 1.00 98.62 92 THR A C 1
ATOM 726 O O . THR A 1 92 ? -2.161 8.702 4.713 1.00 98.62 92 THR A O 1
ATOM 729 N N . SER A 1 93 ? -1.292 6.915 3.682 1.00 98.44 93 SER A N 1
ATOM 730 C CA . SER A 1 93 ? -2.594 6.305 3.382 1.00 98.44 93 SER A CA 1
ATOM 731 C C . SER A 1 93 ? -3.355 5.869 4.639 1.00 98.44 93 SER A C 1
ATOM 7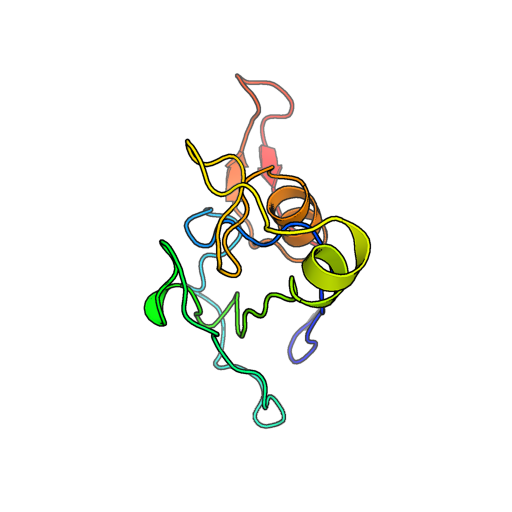33 O O . SER A 1 93 ? -4.569 6.073 4.711 1.00 98.44 93 SER A O 1
ATOM 735 N N . SER A 1 94 ? -2.671 5.343 5.662 1.00 98.50 94 SER A N 1
ATOM 736 C CA . SER A 1 94 ? -3.299 5.026 6.957 1.00 98.50 94 SER A CA 1
ATOM 737 C C . SER A 1 94 ? -3.736 6.281 7.723 1.00 98.50 94 SER A C 1
ATOM 739 O O . SER A 1 94 ? -4.794 6.267 8.351 1.00 98.50 94 SER A O 1
ATOM 741 N N . THR A 1 95 ? -3.008 7.393 7.596 1.00 98.25 95 THR A N 1
ATOM 742 C CA . THR A 1 95 ? -3.422 8.690 8.159 1.00 98.25 95 THR A CA 1
ATOM 743 C C . THR A 1 95 ? -4.659 9.246 7.450 1.00 98.25 95 THR A C 1
ATOM 745 O O . THR A 1 95 ? -5.595 9.707 8.095 1.00 98.25 95 THR A O 1
ATOM 748 N N . ALA A 1 96 ? -4.699 9.187 6.117 1.00 97.19 96 ALA A N 1
ATOM 749 C CA . ALA A 1 96 ? -5.821 9.719 5.346 1.00 97.19 96 ALA A CA 1
ATOM 750 C C . ALA A 1 96 ? -7.085 8.857 5.479 1.00 97.19 96 ALA A C 1
ATOM 752 O O . ALA A 1 96 ? -8.201 9.374 5.505 1.00 97.19 96 ALA A O 1
ATOM 753 N N . ALA A 1 97 ? -6.922 7.533 5.516 1.00 96.44 97 ALA A N 1
ATOM 754 C CA . ALA A 1 97 ? -8.035 6.614 5.355 1.00 96.44 97 ALA A CA 1
ATOM 755 C C . ALA A 1 97 ? -7.872 5.286 6.102 1.00 96.44 97 ALA A C 1
ATOM 757 O O . ALA A 1 97 ? -8.581 4.357 5.755 1.00 96.44 97 ALA A O 1
ATOM 758 N N . GLY A 1 98 ? -7.000 5.119 7.095 1.00 96.81 98 GLY A N 1
ATOM 759 C CA . GLY A 1 98 ? -6.889 3.864 7.855 1.00 96.81 98 GLY A CA 1
ATOM 760 C C . GLY A 1 98 ? -8.184 3.485 8.588 1.00 96.81 98 GLY A C 1
ATOM 761 O O . GLY A 1 98 ? -8.967 4.355 8.977 1.00 96.81 98 GLY A O 1
ATOM 762 N N . VAL A 1 99 ? -8.447 2.188 8.767 1.00 95.88 99 VAL A N 1
ATOM 763 C CA . VAL A 1 99 ? -9.509 1.732 9.684 1.00 95.88 99 VAL A CA 1
ATOM 764 C C . VAL A 1 99 ? -9.089 1.925 11.143 1.00 95.88 99 VAL A C 1
ATOM 766 O O . VAL A 1 99 ? -7.941 2.256 11.427 1.00 95.88 99 VAL A O 1
ATOM 769 N N . LEU A 1 100 ? -10.028 1.741 12.073 1.00 96.06 100 LEU A N 1
ATOM 770 C CA . LEU A 1 100 ? -9.722 1.765 13.498 1.00 96.06 100 LEU A CA 1
ATOM 771 C C . LEU A 1 100 ? -8.807 0.586 13.862 1.00 96.06 100 LEU A C 1
ATOM 773 O O . LEU A 1 100 ? -9.182 -0.571 13.681 1.00 96.06 100 LEU A O 1
ATOM 777 N N . VAL A 1 101 ? -7.639 0.896 14.413 1.00 97.56 101 VAL A N 1
ATOM 778 C CA . VAL A 1 101 ? -6.687 -0.064 14.973 1.00 97.56 101 VAL A CA 1
ATOM 779 C C . VAL A 1 101 ? -6.507 0.261 16.448 1.00 97.56 101 VAL A C 1
ATOM 781 O O . VAL A 1 101 ? -5.944 1.296 16.812 1.00 97.56 101 VAL A O 1
ATOM 784 N N . GLU A 1 102 ? -7.015 -0.616 17.307 1.00 97.25 102 GLU A N 1
ATOM 785 C CA . GLU A 1 102 ? -6.868 -0.485 18.753 1.00 97.25 102 GLU A CA 1
ATOM 786 C C . GLU A 1 102 ? -5.443 -0.817 19.204 1.00 97.25 102 GLU A C 1
ATOM 788 O O . GLU A 1 102 ? -4.744 -1.618 18.586 1.00 97.25 102 GLU A O 1
ATOM 793 N N . ASN A 1 103 ? -5.025 -0.236 20.330 1.00 97.00 103 ASN A N 1
ATOM 794 C CA . ASN A 1 103 ? -3.729 -0.498 20.965 1.00 97.00 103 ASN A CA 1
ATOM 795 C C . ASN A 1 103 ? -2.500 -0.225 20.074 1.00 97.00 103 ASN A C 1
ATOM 797 O O . ASN A 1 103 ? -1.422 -0.771 20.322 1.00 97.00 103 ASN A O 1
ATOM 801 N N . ALA A 1 104 ? -2.628 0.660 19.085 1.00 98.06 104 ALA A N 1
ATOM 802 C CA . ALA A 1 104 ? -1.505 1.125 18.286 1.00 98.06 104 ALA A CA 1
ATOM 803 C C . ALA A 1 104 ? -0.529 1.934 19.157 1.00 98.06 104 ALA A C 1
ATOM 805 O O . ALA A 1 104 ? -0.939 2.746 19.990 1.00 98.06 104 ALA A O 1
ATOM 806 N N . SER A 1 105 ? 0.773 1.700 18.985 1.00 98.12 105 SER A N 1
ATOM 807 C CA . SER A 1 105 ? 1.834 2.481 19.629 1.00 98.12 105 SER A CA 1
ATOM 808 C C . SER A 1 105 ? 3.160 2.314 18.890 1.00 98.12 105 SER A C 1
ATOM 810 O O . SER A 1 105 ? 3.391 1.290 18.246 1.00 98.12 105 SER A O 1
ATOM 812 N N . PHE A 1 106 ? 4.069 3.277 19.041 1.00 97.06 106 PHE A N 1
ATOM 813 C CA . PHE A 1 106 ? 5.461 3.119 18.622 1.00 97.06 106 PHE A CA 1
ATOM 814 C C . PHE A 1 106 ? 6.330 2.854 19.849 1.00 97.06 106 PHE A C 1
ATOM 816 O O . PHE A 1 106 ? 6.659 3.774 20.597 1.00 97.06 106 PHE A O 1
ATOM 823 N N . LYS A 1 107 ? 6.669 1.582 20.095 1.00 97.00 107 LYS A N 1
ATOM 824 C CA . LYS A 1 107 ? 7.440 1.162 21.284 1.00 97.00 107 LYS A CA 1
ATOM 825 C C . LYS A 1 107 ? 6.847 1.706 22.603 1.00 97.00 107 LYS A C 1
ATOM 827 O O . LYS A 1 107 ? 7.580 2.096 23.504 1.00 97.00 107 LYS A O 1
ATOM 832 N N . GLY A 1 108 ? 5.514 1.767 22.698 1.00 96.69 108 GLY A N 1
ATOM 833 C CA . GLY A 1 108 ? 4.781 2.296 23.857 1.00 96.69 108 GLY A CA 1
ATOM 834 C C . GLY A 1 108 ? 4.458 3.796 23.810 1.00 96.69 108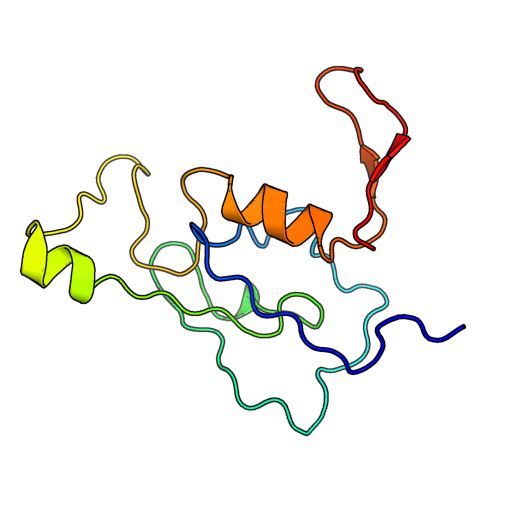 GLY A C 1
ATOM 835 O O . GLY A 1 108 ? 3.608 4.249 24.576 1.00 96.69 108 GLY A O 1
ATOM 836 N N . LEU A 1 109 ? 5.059 4.566 22.898 1.00 97.94 109 LEU A N 1
ATOM 837 C CA . LEU A 1 109 ? 4.717 5.974 22.687 1.00 97.94 109 LEU A CA 1
ATOM 838 C C . LEU A 1 109 ? 3.402 6.116 21.915 1.00 97.94 109 LEU A C 1
ATOM 840 O O . LEU A 1 109 ? 3.092 5.293 21.051 1.00 97.94 109 LEU A O 1
ATOM 844 N N . ALA A 1 110 ? 2.655 7.183 22.226 1.00 97.00 110 ALA A N 1
ATOM 845 C CA . ALA A 1 110 ? 1.362 7.510 21.617 1.00 97.00 110 ALA A CA 1
ATOM 846 C C . ALA A 1 110 ? 0.357 6.342 21.640 1.00 97.00 110 ALA A C 1
ATOM 848 O O . ALA A 1 110 ? -0.391 6.135 20.687 1.00 97.00 110 ALA A O 1
ATOM 849 N N . LYS A 1 111 ? 0.350 5.563 22.732 1.00 98.12 111 LYS A N 1
ATOM 850 C CA . LYS A 1 111 ? -0.560 4.427 22.887 1.00 98.12 111 LYS A CA 1
ATOM 851 C C . LYS A 1 111 ? -2.013 4.891 22.791 1.00 98.12 111 LYS A C 1
ATOM 853 O O . LYS A 1 111 ? -2.457 5.714 23.589 1.00 98.12 111 LYS A O 1
ATOM 858 N N . GLY A 1 112 ? -2.758 4.318 21.857 1.00 97.69 112 GLY A N 1
ATOM 859 C CA . GLY A 1 112 ? -4.156 4.667 21.658 1.00 97.69 112 GLY A CA 1
ATOM 860 C C . GLY A 1 112 ? -4.791 3.892 20.517 1.00 97.69 112 GLY A C 1
ATOM 861 O O . GLY A 1 112 ? -4.343 2.805 20.159 1.00 97.69 112 GLY A O 1
ATOM 862 N N . SER A 1 113 ? -5.859 4.460 19.965 1.00 98.00 113 SER A N 1
ATOM 863 C CA . SER A 1 113 ? -6.482 3.945 18.749 1.00 98.00 113 SER A CA 1
ATOM 864 C C . SER A 1 113 ? -6.051 4.789 17.557 1.00 98.00 113 SER A C 1
ATOM 866 O O . SER A 1 113 ? -6.280 5.999 17.552 1.00 98.00 113 SER A O 1
ATOM 868 N N . ALA A 1 114 ? -5.446 4.157 16.556 1.00 97.94 114 ALA A N 1
ATOM 869 C CA . ALA A 1 114 ? -5.147 4.795 15.281 1.00 97.94 114 ALA A CA 1
ATOM 870 C C . ALA A 1 114 ? -6.351 4.655 14.343 1.00 97.94 114 ALA A C 1
ATOM 872 O O . ALA A 1 114 ? -7.034 3.634 14.356 1.00 97.94 114 ALA A O 1
ATOM 873 N N . ARG A 1 115 ? -6.635 5.680 13.541 1.00 96.50 115 ARG A N 1
ATOM 874 C CA . ARG A 1 115 ? -7.597 5.631 12.433 1.00 96.50 115 ARG A CA 1
ATOM 875 C C . ARG A 1 115 ? -7.295 6.764 11.464 1.00 96.50 115 ARG A C 1
ATOM 877 O O . ARG A 1 115 ? -6.765 7.787 11.891 1.00 96.50 115 ARG A O 1
ATOM 884 N N . GLY A 1 116 ? -7.700 6.606 10.212 1.00 94.31 116 GLY A N 1
ATOM 885 C CA . GLY A 1 116 ? -7.796 7.735 9.300 1.00 94.31 116 GLY A CA 1
ATOM 886 C C . GLY A 1 116 ? -9.085 8.522 9.517 1.00 94.31 116 GLY A C 1
ATOM 887 O O . GLY A 1 116 ? -10.055 8.015 10.101 1.00 94.31 116 GLY A O 1
ATOM 888 N N . GLY A 1 117 ? -9.106 9.757 9.032 1.00 74.69 117 GLY A N 1
ATOM 889 C CA . GLY A 1 117 ? -10.285 10.621 9.088 1.00 74.69 117 GLY A CA 1
ATOM 890 C C . GLY A 1 117 ? -9.969 12.071 9.377 1.00 74.69 117 GLY A C 1
ATOM 891 O O . GLY A 1 117 ? -9.093 12.325 10.229 1.00 74.69 117 GLY A O 1
#

Foldseek 3Di:
DCPQPQPDDDDDDQAAALPDQQQDCPPADAHDPPDDAAADDFFVGDRVSDDSRNPHFDDDCVVVCVPPNDDDPPPLCGTPHRHHSDCPRHVVCQQAATDWDAQDDDVNHPGGIGGHD